Protein AF-A0A0Q9EZU0-F1 (afdb_monomer_lite)

Radius of gyration: 13.07 Å; chains: 1; bounding box: 28×29×34 Å

pLDDT: mean 89.26, std 14.1, range [39.31, 97.0]

Sequence (81 aa):
MTASTREQVMAQALVLQAMLPSMVKRYPDDAHFWPAFAAAADPIMEAAGKVDDDMHEDVFLMIESMLWRAGKVDPDHVLQT

Secondary structure (DSSP, 8-state):
-PPPPHHHHHHHHHHHHHHHHHHHHH--SHHHHHHHHHHHHHHHHHHHHHH-HHHHHHHHHHHHHHHHHTTSS-GGGTT--

Structure (mmCIF, N/CA/C/O backbone):
data_AF-A0A0Q9EZU0-F1
#
_entry.id   AF-A0A0Q9EZU0-F1
#
loop_
_atom_site.group_PDB
_atom_site.id
_atom_site.type_symbol
_atom_site.label_atom_id
_atom_site.label_alt_id
_atom_site.label_comp_id
_atom_site.label_asym_id
_atom_site.label_entity_id
_atom_site.label_seq_id
_atom_site.pdbx_PDB_ins_code
_atom_site.Cartn_x
_atom_site.Cartn_y
_atom_site.Cartn_z
_atom_site.occupancy
_atom_site.B_iso_or_equiv
_atom_site.auth_seq_id
_atom_site.auth_comp_id
_atom_site.auth_asym_id
_atom_site.auth_atom_id
_atom_site.pdbx_PDB_model_num
ATOM 1 N N . MET A 1 1 ? 1.502 6.067 -24.226 1.00 43.59 1 MET A N 1
ATOM 2 C CA . MET A 1 1 ? 1.551 5.981 -22.752 1.00 43.59 1 MET A CA 1
ATOM 3 C C . MET A 1 1 ? 2.966 5.574 -22.397 1.00 43.59 1 MET A C 1
ATOM 5 O O . MET A 1 1 ? 3.420 4.563 -22.910 1.00 43.59 1 MET A O 1
ATOM 9 N N . THR A 1 2 ? 3.706 6.400 -21.664 1.00 57.88 2 THR A N 1
ATOM 10 C CA . THR A 1 2 ? 5.044 6.037 -21.177 1.00 57.88 2 THR A CA 1
ATOM 11 C C . THR A 1 2 ? 4.892 4.979 -20.091 1.00 57.88 2 THR A C 1
ATOM 13 O O . THR A 1 2 ? 4.114 5.190 -19.163 1.00 57.88 2 THR A O 1
ATOM 16 N N . ALA A 1 3 ? 5.578 3.842 -20.231 1.00 71.19 3 ALA A N 1
ATOM 17 C CA . ALA A 1 3 ? 5.663 2.850 -19.164 1.00 71.19 3 ALA A CA 1
ATOM 18 C C . ALA A 1 3 ? 6.308 3.493 -17.928 1.00 71.19 3 ALA A C 1
ATOM 20 O O . ALA A 1 3 ? 7.234 4.298 -18.066 1.00 71.19 3 ALA A O 1
ATOM 21 N N . SER A 1 4 ? 5.792 3.178 -16.740 1.00 83.75 4 SER A N 1
ATOM 22 C CA . SER A 1 4 ? 6.416 3.609 -15.491 1.00 83.75 4 SER A CA 1
ATOM 23 C C . SER A 1 4 ? 7.782 2.940 -15.342 1.00 83.75 4 SER A C 1
ATOM 25 O O . SER A 1 4 ? 7.976 1.816 -15.790 1.00 83.75 4 SER A O 1
ATOM 27 N N . THR A 1 5 ? 8.746 3.623 -14.731 1.00 92.62 5 THR A N 1
ATOM 28 C CA . THR A 1 5 ? 10.032 3.011 -14.364 1.00 92.62 5 THR A CA 1
ATOM 29 C C . THR A 1 5 ? 9.928 2.320 -13.003 1.00 92.62 5 THR A C 1
ATOM 31 O O . THR A 1 5 ? 9.054 2.662 -12.203 1.00 92.62 5 THR A O 1
ATOM 34 N N . ARG A 1 6 ? 10.854 1.397 -12.692 1.00 93.62 6 ARG A N 1
ATOM 35 C CA . ARG A 1 6 ? 10.948 0.778 -11.351 1.00 93.62 6 ARG A CA 1
ATOM 36 C C . ARG A 1 6 ? 10.979 1.832 -10.238 1.00 93.62 6 ARG A C 1
ATOM 38 O O . ARG A 1 6 ? 10.234 1.735 -9.271 1.00 93.62 6 ARG A O 1
ATOM 45 N N . GLU A 1 7 ? 11.778 2.886 -10.406 1.00 94.00 7 GLU A N 1
ATOM 46 C CA . GLU A 1 7 ? 11.883 3.983 -9.432 1.00 94.00 7 GLU A CA 1
ATOM 47 C C . GLU A 1 7 ? 10.549 4.710 -9.217 1.00 94.00 7 GLU A C 1
ATOM 49 O O . GLU A 1 7 ? 10.202 5.043 -8.085 1.00 94.00 7 GLU A O 1
ATOM 54 N N . GLN A 1 8 ? 9.779 4.938 -10.286 1.00 94.25 8 GLN A N 1
ATOM 55 C CA . GLN A 1 8 ? 8.475 5.598 -10.195 1.00 94.25 8 GLN A CA 1
ATOM 56 C C . GLN A 1 8 ? 7.457 4.735 -9.453 1.00 94.25 8 GLN A C 1
ATOM 58 O O . GLN A 1 8 ? 6.758 5.244 -8.578 1.00 94.25 8 GLN A O 1
ATOM 63 N N . VAL A 1 9 ? 7.390 3.442 -9.774 1.00 96.06 9 VAL A N 1
ATOM 64 C CA . VAL A 1 9 ? 6.481 2.507 -9.099 1.00 96.06 9 VAL A CA 1
ATOM 65 C C . VAL A 1 9 ? 6.862 2.367 -7.622 1.00 96.06 9 VAL A C 1
ATOM 67 O O . VAL A 1 9 ? 5.995 2.449 -6.755 1.00 96.06 9 VAL A O 1
ATOM 70 N N . MET A 1 10 ? 8.157 2.271 -7.306 1.00 94.94 10 MET A N 1
ATOM 71 C CA . MET A 1 10 ? 8.615 2.189 -5.918 1.00 94.94 10 MET A CA 1
ATOM 72 C C . MET A 1 10 ? 8.315 3.474 -5.131 1.00 94.94 10 MET A C 1
ATOM 74 O O . MET A 1 10 ? 7.859 3.421 -3.989 1.00 94.94 10 MET A O 1
ATOM 78 N N . ALA A 1 11 ? 8.489 4.648 -5.745 1.00 95.81 11 ALA A N 1
ATOM 79 C CA . ALA A 1 11 ? 8.103 5.915 -5.128 1.00 95.81 11 ALA A CA 1
ATOM 80 C C . ALA A 1 11 ? 6.593 5.977 -4.836 1.00 95.81 11 ALA A C 1
ATOM 82 O O . ALA A 1 11 ? 6.192 6.439 -3.767 1.00 95.81 11 ALA A O 1
ATOM 83 N N . GLN A 1 12 ? 5.751 5.482 -5.747 1.00 96.12 12 GLN A N 1
ATOM 84 C CA . GLN A 1 12 ? 4.305 5.396 -5.529 1.00 96.12 12 GLN A CA 1
ATOM 85 C C . GLN A 1 12 ? 3.951 4.433 -4.388 1.00 96.12 12 GLN A C 1
ATOM 87 O O . GLN A 1 12 ? 3.137 4.783 -3.531 1.00 96.12 12 GLN A O 1
ATOM 92 N N . ALA A 1 13 ? 4.595 3.265 -4.324 1.00 95.06 13 ALA A N 1
ATOM 93 C CA . ALA A 1 13 ? 4.399 2.301 -3.243 1.00 95.06 13 ALA A CA 1
ATOM 94 C C . ALA A 1 13 ? 4.784 2.890 -1.871 1.00 95.06 13 ALA A C 1
ATOM 96 O O . ALA A 1 13 ? 4.052 2.724 -0.893 1.00 95.06 13 ALA A O 1
ATOM 97 N N . LEU A 1 14 ? 5.880 3.655 -1.793 1.00 95.25 14 LEU A N 1
ATOM 98 C CA . LEU A 1 14 ? 6.286 4.360 -0.569 1.00 95.25 14 LEU A CA 1
ATOM 99 C C . LEU A 1 14 ? 5.270 5.429 -0.145 1.00 95.25 14 LEU A C 1
ATOM 101 O O . LEU A 1 14 ? 4.989 5.581 1.046 1.00 95.25 14 LEU A O 1
ATOM 105 N N . VAL A 1 15 ? 4.683 6.153 -1.102 1.00 96.38 15 VAL A N 1
ATOM 106 C CA . VAL A 1 15 ? 3.601 7.107 -0.815 1.00 96.38 15 VAL A CA 1
ATOM 107 C C . VAL A 1 15 ? 2.372 6.383 -0.262 1.00 96.38 15 VAL A C 1
ATOM 109 O O . VAL A 1 15 ? 1.825 6.817 0.752 1.00 96.38 15 VAL A O 1
ATOM 112 N N . LEU A 1 16 ? 1.968 5.261 -0.865 1.00 96.31 16 LEU A N 1
ATOM 113 C CA . LEU A 1 16 ? 0.857 4.447 -0.365 1.00 96.31 16 LEU A CA 1
ATOM 114 C C . LEU A 1 16 ? 1.114 3.966 1.072 1.00 96.31 16 LEU A C 1
ATOM 116 O O . LEU A 1 16 ? 0.246 4.109 1.936 1.00 96.31 16 LEU A O 1
ATOM 120 N N . GLN A 1 17 ? 2.325 3.479 1.355 1.00 95.44 17 GLN A N 1
ATOM 121 C CA . GLN A 1 17 ? 2.732 3.073 2.700 1.00 95.44 17 GLN A CA 1
ATOM 122 C C . GLN A 1 17 ? 2.616 4.224 3.710 1.00 95.44 17 GLN A C 1
ATOM 124 O O . GLN A 1 17 ? 2.098 4.032 4.811 1.00 95.44 17 GLN A O 1
ATOM 129 N N . ALA A 1 18 ? 3.043 5.433 3.339 1.00 95.38 18 ALA A N 1
ATOM 130 C CA . ALA A 1 18 ? 2.926 6.613 4.194 1.00 95.38 18 ALA A CA 1
ATOM 131 C C . ALA A 1 18 ? 1.464 7.051 4.421 1.00 95.38 18 ALA A C 1
ATOM 133 O O . ALA A 1 18 ? 1.134 7.603 5.474 1.00 95.38 18 ALA A O 1
ATOM 134 N N . MET A 1 19 ? 0.570 6.799 3.460 1.00 95.50 19 MET A N 1
ATOM 135 C CA . MET A 1 19 ? -0.859 7.120 3.563 1.00 95.50 19 MET A CA 1
ATOM 136 C C . MET A 1 19 ? -1.643 6.125 4.426 1.00 95.50 19 MET A C 1
ATOM 138 O O . MET A 1 19 ? -2.661 6.503 5.020 1.00 95.50 19 MET A O 1
ATOM 142 N N . LEU A 1 20 ? -1.175 4.878 4.524 1.00 94.94 20 LEU A N 1
ATOM 143 C CA . LEU A 1 20 ? -1.897 3.773 5.153 1.00 94.94 20 LEU A CA 1
ATOM 144 C C . LEU A 1 20 ? -2.390 4.070 6.586 1.00 94.94 20 LEU A C 1
ATOM 146 O O . LEU A 1 20 ? -3.579 3.861 6.839 1.00 94.94 20 LEU A O 1
ATOM 150 N N . PRO A 1 21 ? -1.593 4.638 7.517 1.00 94.94 21 PRO A N 1
ATOM 151 C CA . PRO A 1 21 ? -2.078 4.939 8.870 1.00 94.94 21 PRO A CA 1
ATOM 152 C C . PRO A 1 21 ? -3.256 5.923 8.884 1.00 94.94 21 PRO A C 1
ATOM 154 O O . PRO A 1 21 ? -4.200 5.782 9.666 1.00 94.94 21 PRO A O 1
ATOM 157 N N . SER A 1 22 ? -3.230 6.915 7.988 1.00 95.50 22 SER A N 1
ATOM 158 C CA . SER A 1 22 ? -4.317 7.888 7.852 1.00 95.50 22 SER A CA 1
ATOM 159 C C . SER A 1 22 ? -5.569 7.248 7.254 1.00 95.50 22 SER A C 1
ATOM 161 O O . SER A 1 22 ? -6.676 7.563 7.693 1.00 95.50 22 SER A O 1
ATOM 163 N N . MET A 1 23 ? -5.410 6.330 6.294 1.00 95.69 23 MET A N 1
ATOM 164 C CA . MET A 1 23 ? -6.524 5.557 5.739 1.00 95.69 23 MET A CA 1
ATOM 165 C C . MET A 1 23 ? -7.178 4.668 6.795 1.00 95.69 23 MET A C 1
ATOM 167 O O . MET A 1 23 ? -8.396 4.709 6.921 1.00 95.69 23 MET A O 1
ATOM 171 N N . VAL A 1 24 ? -6.398 3.941 7.600 1.00 95.19 24 VAL A N 1
ATOM 172 C CA . VAL A 1 24 ? -6.924 3.093 8.687 1.00 95.19 24 VAL A CA 1
ATOM 173 C C . VAL A 1 24 ? -7.712 3.923 9.701 1.00 95.19 24 VAL A C 1
ATOM 175 O O . VAL A 1 24 ? -8.797 3.531 10.120 1.00 95.19 24 VAL A O 1
ATOM 178 N N . LYS A 1 25 ? -7.217 5.115 10.057 1.00 95.06 25 LYS A N 1
ATOM 179 C CA . LYS A 1 25 ? -7.933 6.028 10.959 1.00 95.06 25 LYS A CA 1
ATOM 180 C C . LYS A 1 25 ? -9.223 6.580 10.342 1.00 95.06 25 LYS A C 1
ATOM 182 O O . LYS A 1 25 ? -10.204 6.781 11.054 1.00 95.06 25 LYS A O 1
ATOM 187 N N . ARG A 1 26 ? -9.210 6.881 9.041 1.00 96.62 26 ARG A N 1
ATOM 188 C CA . ARG A 1 26 ? -10.357 7.447 8.312 1.00 96.62 26 ARG A CA 1
ATOM 189 C C . ARG A 1 26 ? -11.435 6.404 8.018 1.00 96.62 26 ARG A C 1
ATOM 191 O O . ARG A 1 26 ? -12.613 6.748 8.019 1.00 96.62 26 ARG A O 1
ATOM 198 N N . TYR A 1 27 ? -11.026 5.164 7.781 1.00 95.69 27 TYR A N 1
ATOM 199 C CA . TYR A 1 27 ? -11.877 4.033 7.437 1.00 95.69 27 TYR A CA 1
ATOM 200 C C . TYR A 1 27 ? -11.625 2.890 8.434 1.00 95.69 27 TYR A C 1
ATOM 202 O O . TYR A 1 27 ? -10.911 1.935 8.120 1.00 95.69 27 TYR A O 1
ATOM 210 N N . PRO A 1 28 ? -12.169 2.992 9.663 1.00 92.88 28 PRO A N 1
ATOM 211 C CA . PRO A 1 28 ? -11.994 1.947 10.670 1.00 92.88 28 PRO A CA 1
ATOM 212 C C . PRO A 1 28 ? -12.723 0.651 10.293 1.00 92.88 28 PRO A C 1
ATOM 214 O O . PRO A 1 28 ? -12.282 -0.425 10.673 1.00 92.88 28 PRO A O 1
ATOM 217 N N . ASP A 1 29 ? -13.813 0.761 9.532 1.00 94.06 29 ASP A N 1
ATOM 218 C CA . ASP A 1 29 ? -14.572 -0.366 8.996 1.00 94.06 29 ASP A CA 1
ATOM 219 C C . ASP A 1 29 ? -13.946 -0.874 7.691 1.00 94.06 29 ASP A C 1
ATOM 221 O O . ASP A 1 29 ? -13.729 -0.108 6.745 1.00 94.06 29 ASP A O 1
ATOM 225 N N . ASP A 1 30 ? -13.695 -2.179 7.637 1.00 93.56 30 ASP A N 1
ATOM 226 C CA . ASP A 1 30 ? -13.118 -2.875 6.492 1.00 93.56 30 ASP A CA 1
ATOM 227 C C . ASP A 1 30 ? -13.954 -2.715 5.221 1.00 93.56 30 ASP A C 1
ATOM 229 O O . ASP A 1 30 ? -13.388 -2.533 4.141 1.00 93.56 30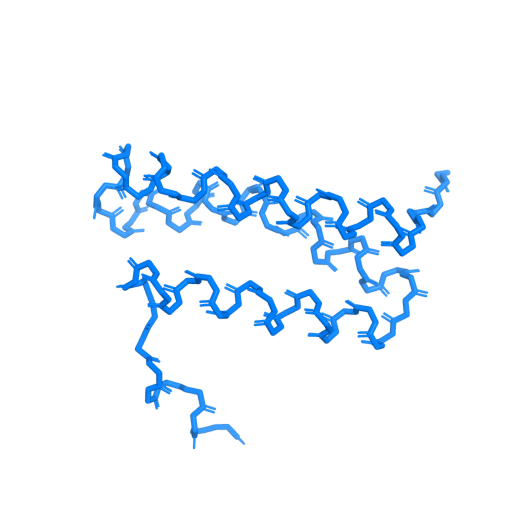 ASP A O 1
ATOM 233 N N . ALA A 1 31 ? -15.286 -2.661 5.343 1.00 94.25 31 ALA A N 1
ATOM 234 C CA . ALA A 1 31 ? -16.182 -2.453 4.204 1.00 94.25 31 ALA A CA 1
ATOM 235 C C . ALA A 1 31 ? -15.927 -1.117 3.482 1.00 94.25 31 ALA A C 1
ATOM 237 O O . ALA A 1 31 ? -16.178 -0.995 2.283 1.00 94.25 31 ALA A O 1
ATOM 238 N N . HIS A 1 32 ? -15.398 -0.121 4.198 1.00 95.94 32 HIS A N 1
ATOM 239 C CA . HIS A 1 32 ? -15.039 1.186 3.650 1.00 95.94 32 HIS A CA 1
ATOM 240 C C . HIS A 1 32 ? -13.539 1.316 3.364 1.00 95.94 32 HIS A C 1
ATOM 242 O O . HIS A 1 32 ? -13.145 2.052 2.458 1.00 95.94 32 HIS A O 1
ATOM 248 N N . PHE A 1 33 ? -12.702 0.605 4.123 1.00 96.50 33 PHE A N 1
ATOM 249 C CA . PHE A 1 33 ? -11.255 0.609 3.952 1.00 96.50 33 PHE A CA 1
ATOM 250 C C . PHE A 1 33 ? -10.838 -0.044 2.635 1.00 96.50 33 PHE A C 1
ATOM 252 O O . PHE A 1 33 ? -10.103 0.579 1.873 1.00 96.50 33 PHE A O 1
ATOM 259 N N . TRP A 1 34 ? -11.316 -1.259 2.344 1.00 95.75 34 TRP A N 1
ATOM 260 C CA . TRP A 1 34 ? -10.844 -2.021 1.184 1.00 95.75 34 TRP A CA 1
ATOM 261 C C . TRP A 1 34 ? -11.088 -1.313 -0.152 1.00 95.75 34 TRP A C 1
ATOM 263 O O . TRP A 1 34 ? -10.139 -1.214 -0.929 1.00 95.75 34 TRP A O 1
ATOM 273 N N . PRO A 1 35 ? -12.272 -0.723 -0.420 1.00 97.00 35 PRO A N 1
ATOM 274 C CA . PRO A 1 35 ? -12.479 0.040 -1.649 1.00 97.00 35 PRO A CA 1
ATOM 275 C C . PRO A 1 35 ? -11.575 1.276 -1.749 1.00 97.00 35 PRO A C 1
ATOM 277 O O . PRO A 1 35 ? -11.070 1.591 -2.824 1.00 97.00 35 PRO A O 1
ATOM 280 N N . ALA A 1 36 ? -11.351 1.982 -0.634 1.00 96.06 36 ALA A N 1
ATOM 281 C CA . ALA A 1 36 ? -10.492 3.166 -0.610 1.00 96.06 36 ALA A CA 1
ATOM 282 C C . ALA A 1 36 ? -9.009 2.812 -0.798 1.00 96.06 36 ALA A C 1
ATOM 284 O O . ALA A 1 36 ? -8.272 3.558 -1.442 1.00 96.06 36 ALA A O 1
ATOM 285 N N . PHE A 1 37 ? -8.584 1.678 -0.244 1.00 96.62 37 PHE A N 1
ATOM 286 C CA . PHE A 1 37 ? -7.236 1.152 -0.389 1.00 96.62 37 PHE A CA 1
ATOM 287 C C . PHE A 1 37 ? -6.975 0.651 -1.814 1.00 96.62 37 PHE A C 1
ATOM 289 O O . PHE A 1 37 ? -5.996 1.073 -2.425 1.00 96.62 37 PHE A O 1
ATOM 296 N N . ALA A 1 38 ? -7.873 -0.168 -2.373 1.00 96.06 38 ALA A N 1
ATOM 297 C CA . ALA A 1 38 ? -7.765 -0.696 -3.737 1.00 96.06 38 ALA A CA 1
ATOM 298 C C . ALA A 1 38 ? -7.665 0.431 -4.777 1.00 96.06 38 ALA A C 1
ATOM 300 O O . ALA A 1 38 ? -6.788 0.414 -5.635 1.00 96.06 38 ALA A O 1
ATOM 301 N N . ALA A 1 39 ? -8.458 1.498 -4.618 1.00 96.62 39 ALA A N 1
ATOM 302 C CA . ALA A 1 39 ? -8.384 2.673 -5.487 1.00 96.62 39 ALA A CA 1
ATOM 303 C C . ALA A 1 39 ? -6.990 3.339 -5.531 1.00 96.62 39 ALA A C 1
ATOM 305 O O . ALA A 1 39 ? -6.674 4.024 -6.504 1.00 96.62 39 ALA A O 1
ATOM 306 N N . ALA A 1 40 ? -6.167 3.162 -4.492 1.00 95.94 40 ALA A N 1
ATOM 307 C CA . ALA A 1 40 ? -4.794 3.658 -4.441 1.00 95.94 40 ALA A CA 1
ATOM 308 C C . ALA A 1 40 ? -3.745 2.585 -4.791 1.00 95.94 40 ALA A C 1
ATOM 310 O O . ALA A 1 40 ? -2.714 2.925 -5.367 1.00 95.94 40 ALA A O 1
ATOM 311 N N . ALA A 1 41 ? -3.991 1.318 -4.449 1.00 96.69 41 ALA A N 1
ATOM 312 C CA . ALA A 1 41 ? -3.056 0.210 -4.635 1.00 96.69 41 ALA A CA 1
ATOM 313 C C . ALA A 1 41 ? -3.097 -0.397 -6.046 1.00 96.69 41 ALA A C 1
ATOM 315 O O . ALA A 1 41 ? -2.040 -0.664 -6.619 1.00 96.69 41 ALA A O 1
ATOM 316 N N . ASP A 1 42 ? -4.284 -0.560 -6.637 1.00 96.69 42 ASP A N 1
ATOM 317 C CA . ASP A 1 42 ? -4.460 -1.234 -7.930 1.00 96.69 42 ASP A CA 1
ATOM 318 C C . ASP A 1 42 ? -3.662 -0.569 -9.065 1.00 96.69 42 ASP A C 1
ATOM 320 O O . ASP A 1 42 ? -2.985 -1.286 -9.805 1.00 96.69 42 ASP A O 1
ATOM 324 N N . PRO A 1 43 ? -3.627 0.777 -9.200 1.00 96.38 43 PRO A N 1
ATOM 325 C CA . PRO A 1 43 ? -2.824 1.415 -10.243 1.00 96.38 43 PRO A CA 1
ATOM 326 C C . PRO A 1 43 ? -1.317 1.177 -10.078 1.00 96.38 43 PRO A C 1
ATOM 328 O O . PRO A 1 43 ? -0.589 1.153 -11.069 1.00 96.38 43 PRO A O 1
ATOM 331 N N . ILE A 1 44 ? -0.843 1.005 -8.83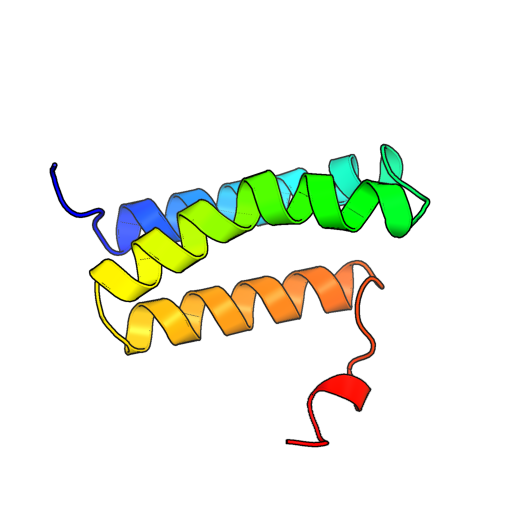9 1.00 96.56 44 ILE A N 1
ATOM 332 C CA . ILE A 1 44 ? 0.569 0.741 -8.533 1.00 96.56 44 ILE A CA 1
ATOM 333 C C . ILE A 1 44 ? 0.909 -0.701 -8.914 1.00 96.56 44 ILE A C 1
ATOM 335 O O . ILE A 1 44 ? 1.917 -0.925 -9.578 1.00 96.56 44 ILE A O 1
ATOM 339 N N . MET A 1 45 ? 0.043 -1.656 -8.564 1.00 96.50 45 MET A N 1
ATOM 340 C CA . MET A 1 45 ? 0.179 -3.065 -8.950 1.00 96.50 45 MET A CA 1
ATOM 341 C C . MET A 1 45 ? 0.140 -3.248 -10.471 1.00 96.50 45 MET A C 1
ATOM 343 O O . MET A 1 45 ? 0.990 -3.931 -11.044 1.00 96.50 45 MET A O 1
ATOM 347 N N . GLU A 1 46 ? -0.792 -2.576 -11.151 1.00 96.06 46 GLU A N 1
ATOM 348 C CA . GLU A 1 46 ? -0.877 -2.594 -12.613 1.00 96.06 46 GLU A CA 1
ATOM 349 C C . GLU A 1 46 ? 0.377 -1.982 -13.258 1.00 96.06 46 GLU A C 1
ATOM 351 O O . GLU A 1 46 ? 0.875 -2.487 -14.266 1.00 96.06 46 GLU A O 1
ATOM 356 N N . ALA A 1 47 ? 0.903 -0.890 -12.695 1.00 95.31 47 ALA A N 1
ATOM 357 C CA . ALA A 1 47 ? 2.136 -0.281 -13.175 1.00 95.31 47 ALA A CA 1
ATOM 358 C C . ALA A 1 47 ? 3.343 -1.200 -12.951 1.00 95.31 47 ALA A C 1
ATOM 360 O O . ALA A 1 47 ? 4.150 -1.337 -13.866 1.00 95.31 47 ALA A O 1
ATOM 361 N N . ALA A 1 48 ? 3.438 -1.860 -11.794 1.00 95.94 48 ALA A N 1
ATOM 362 C CA . ALA A 1 48 ? 4.503 -2.803 -11.464 1.00 95.94 48 ALA A CA 1
ATOM 363 C C . ALA A 1 48 ? 4.555 -3.975 -12.454 1.00 95.94 48 ALA A C 1
ATOM 365 O O . ALA A 1 48 ? 5.605 -4.223 -13.040 1.00 95.94 48 ALA A O 1
ATOM 366 N N . GLY A 1 49 ? 3.408 -4.602 -12.743 1.00 94.69 49 GLY A N 1
ATOM 367 C CA . GLY A 1 49 ? 3.315 -5.703 -13.713 1.00 94.69 49 GLY A CA 1
ATOM 368 C C . GLY A 1 49 ? 3.612 -5.306 -15.163 1.00 94.69 49 GLY A C 1
ATOM 369 O O . GLY A 1 49 ? 3.891 -6.158 -15.999 1.00 94.69 49 GLY A O 1
ATOM 370 N N . LYS A 1 50 ? 3.583 -4.007 -15.487 1.00 95.81 50 LYS A N 1
ATOM 371 C CA . LYS A 1 50 ? 4.031 -3.491 -16.792 1.00 95.81 50 LYS A CA 1
ATOM 372 C C . LYS A 1 50 ? 5.537 -3.243 -16.855 1.00 95.81 50 LYS A C 1
ATOM 374 O O . LYS A 1 50 ? 6.044 -3.031 -17.956 1.00 95.81 50 LYS A O 1
ATOM 379 N N . VAL A 1 51 ? 6.226 -3.206 -15.712 1.00 94.69 51 VAL A N 1
ATOM 380 C CA . VAL A 1 51 ? 7.686 -3.082 -15.658 1.00 94.69 51 VAL A CA 1
ATOM 381 C C . VAL A 1 51 ? 8.317 -4.447 -15.904 1.00 94.69 51 VAL A C 1
ATOM 383 O O . VAL A 1 51 ? 8.987 -4.622 -16.918 1.00 94.69 51 VAL A O 1
ATOM 386 N N . ASP A 1 52 ? 8.070 -5.394 -15.000 1.00 93.56 52 ASP A N 1
ATOM 387 C CA . ASP A 1 52 ? 8.469 -6.801 -15.076 1.00 93.56 52 ASP A CA 1
ATOM 388 C C . ASP A 1 52 ? 7.864 -7.589 -13.896 1.00 93.56 52 ASP A C 1
ATOM 390 O O . ASP A 1 52 ? 7.296 -7.002 -12.970 1.00 93.56 52 ASP A O 1
ATOM 394 N N . ASP A 1 53 ? 7.973 -8.919 -13.947 1.00 94.19 53 ASP A N 1
ATOM 395 C CA . ASP A 1 53 ? 7.417 -9.823 -12.931 1.00 94.19 53 ASP A CA 1
ATOM 396 C C . ASP A 1 53 ? 8.089 -9.634 -11.559 1.00 94.19 53 ASP A C 1
ATOM 398 O O . ASP A 1 53 ? 7.393 -9.591 -10.545 1.00 94.19 53 ASP A O 1
ATOM 402 N N . ASP A 1 54 ? 9.413 -9.427 -11.528 1.00 95.44 54 ASP A N 1
ATOM 403 C CA . ASP A 1 54 ? 10.161 -9.160 -10.289 1.00 95.44 54 ASP A CA 1
ATOM 404 C C . ASP A 1 54 ? 9.624 -7.901 -9.588 1.00 95.44 54 ASP A C 1
ATOM 406 O O . ASP A 1 54 ? 9.380 -7.894 -8.383 1.00 95.44 54 ASP A O 1
ATOM 410 N N . MET A 1 55 ? 9.389 -6.823 -10.346 1.00 94.50 55 MET A N 1
ATOM 411 C CA . MET A 1 55 ? 8.847 -5.579 -9.803 1.00 94.50 55 MET A CA 1
ATOM 412 C C . MET A 1 55 ? 7.424 -5.760 -9.264 1.00 94.50 55 MET A C 1
ATOM 414 O O . MET A 1 55 ? 7.056 -5.140 -8.263 1.00 94.50 55 MET A O 1
ATOM 418 N N . HIS A 1 56 ? 6.608 -6.583 -9.921 1.00 94.88 56 HIS A N 1
ATOM 419 C CA . HIS A 1 56 ? 5.272 -6.914 -9.435 1.00 94.88 56 HIS A CA 1
ATOM 420 C C . HIS A 1 56 ? 5.327 -7.663 -8.096 1.00 94.88 56 HIS A C 1
ATOM 422 O O . HIS A 1 56 ? 4.584 -7.314 -7.177 1.00 94.88 56 HIS A O 1
ATOM 428 N N . GLU A 1 57 ? 6.217 -8.650 -7.966 1.00 95.50 57 GLU A N 1
ATOM 429 C CA . GLU A 1 57 ? 6.422 -9.399 -6.721 1.00 95.50 57 GLU A CA 1
ATOM 430 C C . GLU A 1 57 ? 6.943 -8.500 -5.587 1.00 95.50 57 GLU A C 1
ATOM 432 O O . GLU A 1 57 ? 6.381 -8.509 -4.490 1.00 95.50 57 GLU A O 1
ATOM 437 N N . ASP A 1 58 ? 7.934 -7.645 -5.860 1.00 94.12 58 ASP A N 1
ATOM 438 C CA . ASP A 1 58 ? 8.484 -6.699 -4.880 1.00 94.12 58 ASP A CA 1
ATOM 439 C C . ASP A 1 58 ? 7.398 -5.775 -4.300 1.00 94.12 58 ASP A C 1
ATOM 441 O O . ASP A 1 58 ? 7.306 -5.565 -3.083 1.00 94.12 58 ASP A O 1
ATOM 445 N N . VAL A 1 59 ? 6.545 -5.218 -5.167 1.00 95.44 59 VAL A N 1
ATOM 446 C CA . VAL A 1 59 ? 5.443 -4.338 -4.750 1.00 95.44 59 VAL A CA 1
ATOM 447 C C . VAL A 1 59 ? 4.376 -5.121 -3.992 1.00 95.44 59 VAL A C 1
ATOM 449 O O . VAL A 1 59 ? 3.886 -4.630 -2.973 1.00 95.44 59 VAL A O 1
ATOM 452 N N . PHE A 1 60 ? 4.041 -6.333 -4.439 1.00 94.88 60 PHE A N 1
ATOM 453 C CA . PHE A 1 60 ? 3.091 -7.203 -3.750 1.00 94.88 60 PHE A CA 1
ATOM 454 C C . PHE A 1 60 ? 3.535 -7.485 -2.308 1.00 94.88 60 PHE A C 1
ATOM 456 O O . PHE A 1 60 ? 2.790 -7.199 -1.368 1.00 94.88 60 PHE A O 1
ATOM 463 N N . LEU A 1 61 ? 4.777 -7.943 -2.117 1.00 94.31 61 LEU A N 1
ATOM 464 C CA . LEU A 1 61 ? 5.341 -8.255 -0.799 1.00 94.31 61 LEU A CA 1
ATOM 465 C C . LEU A 1 61 ? 5.413 -7.019 0.106 1.00 94.31 61 LEU A C 1
ATOM 467 O O . LEU A 1 61 ? 5.157 -7.093 1.314 1.00 94.31 61 LEU A O 1
ATOM 471 N N . MET A 1 62 ? 5.735 -5.856 -0.465 1.00 94.19 62 MET A N 1
ATOM 472 C CA . MET A 1 62 ? 5.725 -4.590 0.263 1.00 94.19 62 MET A CA 1
ATOM 473 C C . MET A 1 62 ? 4.311 -4.212 0.732 1.00 94.19 62 MET A C 1
ATOM 475 O O . MET A 1 62 ? 4.139 -3.796 1.885 1.00 94.19 62 MET A O 1
ATOM 479 N N . ILE A 1 63 ? 3.310 -4.357 -0.143 1.00 94.50 63 ILE A N 1
ATOM 480 C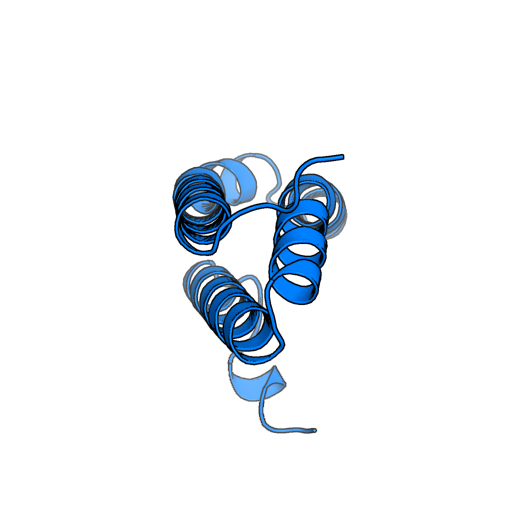 CA . ILE A 1 63 ? 1.905 -4.061 0.153 1.00 94.50 63 ILE A CA 1
ATOM 481 C C . ILE A 1 63 ? 1.365 -4.998 1.237 1.00 94.50 63 ILE A C 1
ATOM 483 O O . ILE A 1 63 ? 0.750 -4.545 2.206 1.00 94.50 63 ILE A O 1
ATOM 487 N N . GLU A 1 64 ? 1.637 -6.290 1.117 1.00 92.81 64 GLU A N 1
ATOM 488 C CA . GLU A 1 64 ? 1.246 -7.289 2.106 1.00 92.81 64 GLU A CA 1
ATOM 489 C C . GLU A 1 64 ? 1.878 -6.985 3.472 1.00 92.81 64 GLU A C 1
ATOM 491 O O . GLU A 1 64 ? 1.182 -6.870 4.485 1.00 92.81 64 GLU A O 1
ATOM 496 N N . SER A 1 65 ? 3.187 -6.714 3.488 1.00 91.94 65 SER A N 1
ATOM 497 C CA . SER A 1 65 ? 3.929 -6.367 4.703 1.00 91.94 65 SER A CA 1
ATOM 498 C C . SER A 1 65 ? 3.354 -5.145 5.423 1.00 91.94 65 SER A C 1
ATOM 500 O O . SER A 1 65 ? 3.315 -5.110 6.657 1.00 91.94 65 SER A O 1
ATOM 502 N N . MET A 1 66 ? 2.922 -4.110 4.693 1.00 93.38 66 MET A N 1
ATOM 503 C CA . MET A 1 66 ? 2.339 -2.923 5.326 1.00 93.38 66 MET A CA 1
ATOM 504 C C . MET A 1 66 ? 0.913 -3.163 5.829 1.00 93.38 66 MET A C 1
ATOM 506 O O . MET A 1 66 ? 0.571 -2.654 6.897 1.00 93.38 66 MET A O 1
ATOM 510 N N . LEU A 1 67 ? 0.099 -3.954 5.123 1.00 92.94 67 LEU A N 1
ATOM 511 C CA . LEU A 1 67 ? -1.248 -4.297 5.580 1.00 92.94 67 LEU A CA 1
ATOM 512 C C . LEU A 1 67 ? -1.206 -5.192 6.824 1.00 92.94 67 LEU A C 1
ATOM 514 O O . LEU A 1 67 ? -1.995 -4.979 7.746 1.00 92.94 67 LEU A O 1
ATOM 518 N N . TRP A 1 68 ? -0.241 -6.112 6.904 1.00 91.56 68 TRP A N 1
ATOM 519 C CA . TRP A 1 68 ? 0.005 -6.903 8.108 1.00 91.56 68 TRP A CA 1
ATOM 520 C C . TRP A 1 68 ? 0.358 -6.008 9.300 1.00 91.56 68 TRP A C 1
ATOM 522 O O . TRP A 1 68 ? -0.286 -6.069 10.348 1.00 91.56 68 TRP A O 1
ATOM 532 N N . ARG A 1 69 ? 1.319 -5.089 9.129 1.00 90.12 69 ARG A N 1
ATOM 533 C CA . ARG A 1 69 ? 1.697 -4.117 10.175 1.00 90.12 69 ARG A CA 1
ATOM 534 C C . ARG A 1 69 ? 0.545 -3.198 10.585 1.00 90.12 69 ARG A C 1
ATOM 536 O O . ARG A 1 69 ? 0.527 -2.716 11.715 1.00 90.12 69 ARG A O 1
ATOM 543 N N . ALA A 1 70 ? -0.395 -2.943 9.678 1.00 90.25 70 ALA A N 1
ATOM 544 C CA . ALA A 1 70 ? -1.603 -2.169 9.941 1.00 90.25 70 ALA A CA 1
ATOM 545 C C . ALA A 1 70 ? -2.740 -2.993 10.579 1.00 90.25 70 ALA A C 1
ATOM 547 O O . ALA A 1 70 ? -3.783 -2.421 10.897 1.00 90.25 70 ALA A O 1
ATOM 548 N N . GLY A 1 71 ? -2.559 -4.307 10.763 1.00 91.38 71 GLY A N 1
ATOM 549 C CA . GLY A 1 71 ? -3.572 -5.216 11.307 1.00 91.38 71 GLY A CA 1
ATOM 550 C C . GLY A 1 71 ? -4.744 -5.476 10.359 1.00 91.38 71 GLY A C 1
ATOM 551 O O . GLY A 1 71 ? -5.822 -5.835 10.821 1.00 91.38 71 GLY A O 1
ATOM 552 N N . LYS A 1 72 ? -4.562 -5.244 9.051 1.00 89.12 72 LYS A N 1
ATOM 553 C CA . LYS A 1 72 ? -5.600 -5.414 8.020 1.00 89.12 72 LYS A CA 1
ATOM 554 C C . LYS A 1 72 ? -5.607 -6.802 7.384 1.00 89.12 72 LYS A C 1
ATOM 556 O O . LYS A 1 72 ? -6.623 -7.201 6.833 1.00 89.12 72 LYS A O 1
ATOM 561 N N . VAL A 1 73 ? -4.506 -7.540 7.487 1.00 86.19 73 VAL A N 1
ATOM 562 C CA . VAL A 1 73 ? -4.430 -8.965 7.137 1.00 86.19 73 VAL A CA 1
ATOM 563 C C . VAL A 1 73 ? -3.730 -9.729 8.247 1.00 86.19 73 VAL A C 1
ATOM 565 O O . VAL A 1 73 ? -2.828 -9.208 8.909 1.00 86.19 73 VAL A O 1
ATOM 568 N N . ASP A 1 74 ? -4.183 -10.961 8.442 1.00 75.50 74 ASP A N 1
ATOM 569 C CA . ASP A 1 74 ? -3.568 -11.920 9.347 1.00 75.50 74 ASP A CA 1
ATOM 570 C C . ASP A 1 74 ? -2.338 -12.543 8.658 1.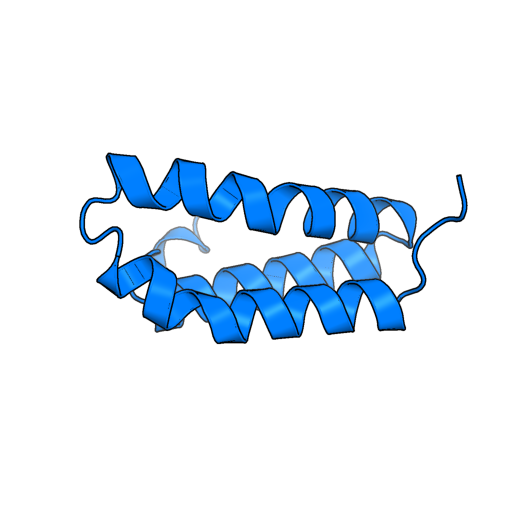00 75.50 74 ASP A C 1
ATOM 572 O O . ASP A 1 74 ? -2.460 -12.979 7.508 1.00 75.50 74 ASP A O 1
ATOM 576 N N . PRO A 1 75 ? -1.162 -12.596 9.312 1.00 65.50 75 PRO A N 1
ATOM 577 C CA . PRO A 1 75 ? 0.011 -13.268 8.754 1.00 65.50 75 PRO A CA 1
ATOM 578 C C . PRO A 1 75 ? -0.233 -14.759 8.460 1.00 65.50 75 PRO A C 1
ATOM 580 O O . PRO A 1 75 ? 0.408 -15.305 7.563 1.00 65.50 75 PRO A O 1
ATOM 583 N N . ASP A 1 76 ? -1.181 -15.410 9.143 1.00 63.50 76 ASP A N 1
ATOM 584 C CA . ASP A 1 76 ? -1.531 -16.815 8.898 1.00 63.50 76 ASP A CA 1
ATOM 585 C C . ASP A 1 76 ? -2.348 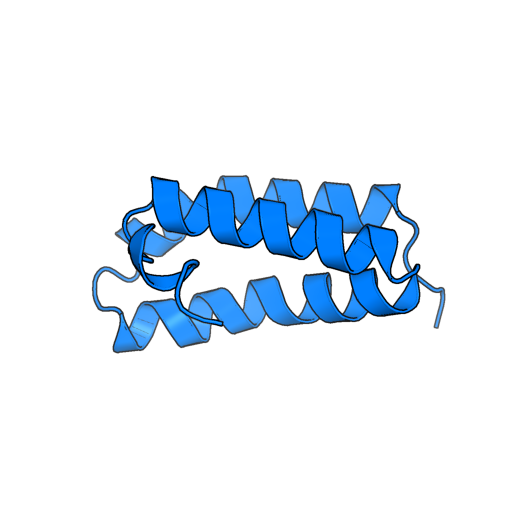-17.020 7.607 1.00 63.50 76 ASP A C 1
ATOM 587 O O . ASP A 1 76 ? -2.502 -18.152 7.144 1.00 63.50 76 ASP A O 1
ATOM 591 N N . HIS A 1 77 ? -2.835 -15.946 6.971 1.00 56.78 77 HIS A N 1
ATOM 592 C CA . HIS A 1 77 ? -3.529 -16.030 5.679 1.00 56.78 77 HIS A CA 1
ATOM 593 C C . HIS A 1 77 ? -2.571 -16.291 4.499 1.00 56.78 77 HIS A C 1
ATOM 595 O O . HIS A 1 77 ? -3.011 -16.737 3.444 1.00 56.78 77 HIS A O 1
ATOM 601 N N . VAL A 1 78 ? -1.266 -16.052 4.683 1.00 50.94 78 VAL A N 1
ATOM 602 C CA . VAL A 1 78 ? -0.232 -16.129 3.631 1.00 50.94 78 VAL A CA 1
ATOM 603 C C . VAL A 1 78 ? 0.299 -17.562 3.432 1.00 50.94 78 VAL A C 1
ATOM 605 O O . VAL A 1 78 ? 0.870 -17.886 2.398 1.00 50.94 78 VAL A O 1
ATOM 608 N N . LEU A 1 79 ? 0.082 -18.466 4.396 1.00 47.72 79 LEU A N 1
ATOM 609 C CA . LEU A 1 79 ? 0.658 -19.823 4.397 1.00 47.72 79 LEU A CA 1
ATOM 610 C C . LEU A 1 79 ? -0.253 -20.918 3.797 1.00 47.72 79 LEU A C 1
ATOM 612 O O . LEU A 1 79 ? 0.062 -22.101 3.938 1.00 47.72 79 LEU A O 1
ATOM 616 N N . GLN A 1 80 ? -1.387 -20.571 3.173 1.00 39.31 80 GLN A N 1
ATOM 617 C CA . GLN A 1 80 ? -2.382 -21.552 2.690 1.00 39.31 80 GLN A 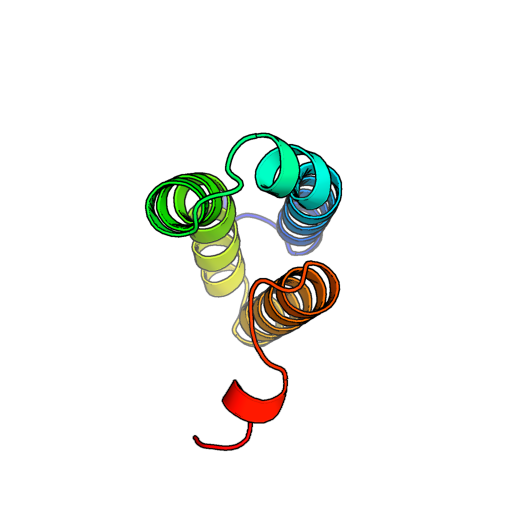CA 1
ATOM 618 C C . GLN A 1 80 ? -2.567 -21.638 1.163 1.00 39.31 80 GLN A C 1
ATOM 620 O O . GLN A 1 80 ? -3.506 -22.294 0.708 1.00 39.31 80 GLN A O 1
ATOM 625 N N . THR A 1 81 ? -1.679 -21.050 0.364 1.00 42.06 81 THR A N 1
ATOM 626 C CA . THR A 1 81 ? -1.648 -21.232 -1.104 1.00 42.06 81 THR A CA 1
ATOM 627 C C . THR A 1 81 ? -0.371 -21.916 -1.548 1.00 42.06 81 THR A C 1
ATOM 629 O O . THR A 1 81 ? -0.459 -22.772 -2.455 1.00 42.06 81 THR A O 1
#

Foldseek 3Di:
DDQDELVRLVVLLVVLLVCVVVLCVVPVDPVRSVVVSCVSLVVSLVSQVSHDPVSNVVSVVSVVVSCVVVVNDDPVVVPPD